Protein AF-A0A7X5XU60-F1 (afdb_monomer)

Foldseek 3Di:
DDVVLVVQLVVLVVLLVQLCCQQVPVVVVCVVVVHDDQPDDPDDDDPDRVSSVVSNVSSVVSNVVSVCRNVCSCVVVVD

InterPro domains:
  IPR045679 Domain of unknown function DUF6199 [PF19701] (11-70)

Sequence (79 aa):
MSASLLAIDLLGIILAILGFLMAFRPATFRRLMRMPPPAARDGEDGPTDPLTYLLRIAGVMILMFGIVLAGMFTLVYGV

Solvent-accessible surface area (backbone atoms only — not comparable to full-atom values): 4378 Å² total; per-residue (Å²): 131,63,71,67,58,58,52,49,31,52,49,12,51,51,36,24,54,52,10,44,39,24,39,78,33,45,71,59,44,31,57,74,69,70,44,80,76,81,79,86,70,89,75,79,101,63,80,68,61,63,67,56,52,49,34,27,53,54,8,49,52,38,21,51,50,11,50,49,48,27,47,49,55,51,63,72,73,67,115

pLDDT: mean 73.4, std 11.32, range [47.81, 90.0]

Mean predicted aligned error: 10.07 Å

Structure (mmCIF, N/CA/C/O backbone):
data_AF-A0A7X5XU60-F1
#
_entry.id   AF-A0A7X5XU60-F1
#
loop_
_atom_site.group_PDB
_atom_site.id
_atom_site.type_symbol
_atom_site.label_atom_id
_atom_site.label_alt_id
_atom_site.label_comp_id
_atom_site.label_asym_id
_atom_site.label_entity_id
_atom_site.label_seq_id
_atom_site.pdbx_PDB_ins_code
_atom_site.Cartn_x
_atom_site.Cartn_y
_atom_site.Cartn_z
_atom_site.occupancy
_atom_site.B_iso_or_equiv
_atom_site.auth_seq_id
_atom_site.auth_comp_id
_atom_site.auth_asym_id
_atom_site.auth_atom_id
_atom_site.pdbx_PDB_model_num
ATOM 1 N N . MET A 1 1 ? 14.059 -1.768 -22.584 1.00 60.19 1 MET A N 1
ATOM 2 C CA . MET A 1 1 ? 13.645 -1.937 -21.173 1.00 60.19 1 MET A CA 1
ATOM 3 C C . MET A 1 1 ? 13.322 -3.407 -20.959 1.00 60.19 1 MET A C 1
ATOM 5 O O . MET A 1 1 ? 12.549 -3.952 -21.738 1.00 60.19 1 MET A O 1
ATOM 9 N N . SER A 1 2 ? 13.990 -4.088 -20.025 1.00 73.75 2 SER A N 1
ATOM 10 C CA . SER A 1 2 ? 13.798 -5.531 -19.830 1.00 73.75 2 SER A CA 1
ATOM 11 C C . SER A 1 2 ? 12.397 -5.814 -19.272 1.00 73.75 2 SER A C 1
ATOM 13 O O . SER A 1 2 ? 11.921 -5.106 -18.387 1.00 73.75 2 SER A O 1
ATOM 15 N N . ALA A 1 3 ? 11.723 -6.847 -19.787 1.00 76.62 3 ALA A N 1
ATOM 16 C CA . ALA A 1 3 ? 10.368 -7.224 -19.364 1.00 76.62 3 ALA A CA 1
ATOM 17 C C . ALA A 1 3 ? 10.258 -7.469 -17.844 1.00 76.62 3 ALA A C 1
ATOM 19 O O . ALA A 1 3 ? 9.208 -7.241 -17.247 1.00 76.62 3 ALA A O 1
ATOM 20 N N . SER A 1 4 ? 11.362 -7.864 -17.206 1.00 76.31 4 SER A N 1
ATOM 21 C CA . SER A 1 4 ? 11.464 -8.061 -15.760 1.00 76.31 4 SER A CA 1
ATOM 22 C C . SER A 1 4 ? 11.251 -6.775 -14.954 1.00 76.31 4 SER A C 1
ATOM 24 O O . SER A 1 4 ? 10.616 -6.828 -13.907 1.00 76.31 4 SER A O 1
ATOM 26 N N . LEU A 1 5 ? 11.727 -5.620 -15.435 1.00 76.44 5 LEU A N 1
ATOM 27 C CA . LEU A 1 5 ? 11.527 -4.332 -14.753 1.00 76.44 5 LEU A CA 1
ATOM 28 C C . LEU A 1 5 ? 10.056 -3.926 -14.770 1.00 76.44 5 LEU A C 1
ATOM 30 O O . LEU A 1 5 ? 9.512 -3.523 -13.750 1.00 76.44 5 LEU A O 1
ATOM 34 N N . LEU A 1 6 ? 9.402 -4.122 -15.914 1.00 77.06 6 LEU A N 1
ATOM 35 C CA . LEU A 1 6 ? 7.976 -3.856 -16.090 1.00 77.06 6 LEU A CA 1
ATOM 36 C C . LEU A 1 6 ? 7.121 -4.746 -15.170 1.00 77.06 6 LEU A C 1
ATOM 38 O O . LEU A 1 6 ? 6.134 -4.286 -14.606 1.00 77.06 6 LEU A O 1
ATOM 42 N N . ALA A 1 7 ? 7.527 -6.003 -14.962 1.00 82.62 7 ALA A N 1
ATOM 43 C CA . ALA A 1 7 ? 6.865 -6.909 -14.023 1.00 82.62 7 ALA A CA 1
ATOM 44 C C . ALA A 1 7 ? 7.050 -6.488 -12.552 1.00 82.62 7 ALA A C 1
ATOM 46 O O . ALA A 1 7 ? 6.103 -6.575 -11.771 1.00 82.62 7 ALA A O 1
ATOM 47 N N . ILE A 1 8 ? 8.244 -6.016 -12.175 1.00 82.56 8 ILE A N 1
ATOM 48 C CA . ILE A 1 8 ? 8.531 -5.510 -10.821 1.00 82.56 8 ILE A CA 1
ATOM 49 C C . ILE A 1 8 ? 7.744 -4.227 -10.546 1.00 82.56 8 ILE A C 1
ATOM 51 O O . ILE A 1 8 ? 7.192 -4.069 -9.460 1.00 82.56 8 ILE A O 1
ATOM 55 N N . ASP A 1 9 ? 7.644 -3.340 -11.532 1.00 78.19 9 ASP A N 1
ATOM 56 C CA . ASP A 1 9 ? 6.900 -2.089 -11.407 1.00 78.19 9 ASP A CA 1
ATOM 57 C C . ASP A 1 9 ? 5.395 -2.360 -11.254 1.00 78.19 9 ASP A C 1
ATOM 59 O O . ASP A 1 9 ? 4.745 -1.853 -10.339 1.00 78.19 9 ASP A O 1
ATOM 63 N N . LEU A 1 10 ? 4.856 -3.291 -12.054 1.00 84.25 10 LEU A N 1
ATOM 64 C CA . LEU A 1 10 ? 3.478 -3.762 -11.915 1.00 84.25 10 LEU A CA 1
ATOM 65 C C . LEU A 1 10 ? 3.220 -4.375 -10.528 1.00 84.25 10 LEU A C 1
ATOM 67 O O . LEU A 1 10 ? 2.189 -4.105 -9.911 1.00 84.25 10 LEU A O 1
ATOM 71 N N . LEU A 1 11 ? 4.165 -5.168 -10.012 1.00 87.56 11 LEU A N 1
ATOM 72 C CA . LEU A 1 11 ? 4.104 -5.725 -8.660 1.00 87.56 11 LEU A CA 1
ATOM 73 C C . LEU A 1 11 ? 4.094 -4.610 -7.599 1.00 87.56 11 LEU A C 1
ATOM 75 O O . LEU A 1 11 ? 3.272 -4.648 -6.684 1.00 87.56 11 LEU A O 1
ATOM 79 N N . GLY A 1 12 ? 4.962 -3.606 -7.734 1.00 84.31 12 GLY A N 1
ATOM 80 C CA . GLY A 1 12 ? 5.024 -2.446 -6.842 1.00 84.31 12 GLY A CA 1
ATOM 81 C C . GLY A 1 12 ? 3.717 -1.651 -6.826 1.00 84.31 12 GLY A C 1
ATOM 82 O O . GLY A 1 12 ? 3.211 -1.321 -5.751 1.00 84.31 12 GLY A O 1
ATOM 83 N N . ILE A 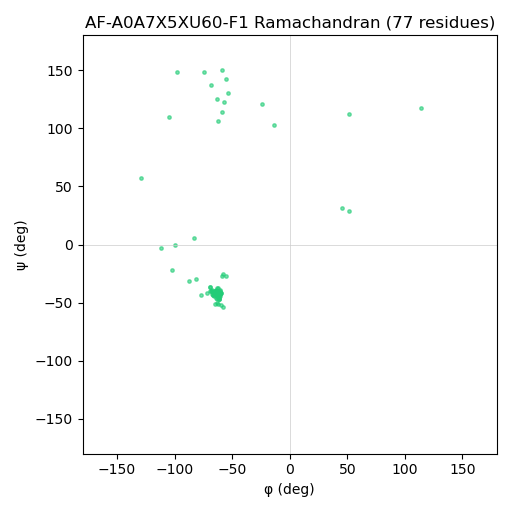1 13 ? 3.109 -1.435 -7.997 1.00 85.19 13 ILE A N 1
ATOM 84 C CA . ILE A 1 13 ? 1.794 -0.790 -8.134 1.00 85.19 13 ILE A CA 1
ATOM 85 C C . ILE A 1 13 ? 0.703 -1.618 -7.441 1.00 85.19 13 ILE A C 1
ATOM 87 O O . ILE A 1 13 ? -0.112 -1.065 -6.701 1.00 85.19 13 ILE A O 1
ATOM 91 N N . ILE A 1 14 ? 0.694 -2.943 -7.623 1.00 88.12 14 ILE A N 1
ATOM 92 C CA . ILE A 1 14 ? -0.264 -3.833 -6.947 1.00 88.12 14 ILE A CA 1
ATOM 93 C C . ILE A 1 14 ? -0.095 -3.751 -5.425 1.00 88.12 14 ILE A C 1
ATOM 95 O O . ILE A 1 14 ? -1.093 -3.625 -4.710 1.00 88.12 14 ILE A O 1
ATOM 99 N N . LEU A 1 15 ? 1.144 -3.768 -4.918 1.00 85.62 15 LEU A N 1
ATOM 100 C CA . LEU A 1 15 ? 1.416 -3.591 -3.490 1.00 85.62 15 LEU A CA 1
ATOM 101 C C . LEU A 1 15 ? 0.931 -2.229 -2.989 1.00 85.62 15 LEU A C 1
ATOM 103 O O . LEU A 1 15 ? 0.309 -2.166 -1.930 1.00 85.62 15 LEU A O 1
ATOM 107 N N . ALA A 1 16 ? 1.151 -1.157 -3.749 1.00 83.75 16 ALA A N 1
ATOM 108 C CA . ALA A 1 16 ? 0.690 0.176 -3.383 1.00 83.75 16 ALA A CA 1
ATOM 109 C C . ALA A 1 16 ? -0.843 0.233 -3.265 1.00 83.75 16 ALA A C 1
ATOM 111 O O . ALA A 1 16 ? -1.378 0.698 -2.258 1.00 83.75 16 ALA A O 1
ATOM 112 N N . ILE A 1 17 ? -1.563 -0.319 -4.244 1.00 85.69 17 ILE A N 1
ATOM 113 C CA . ILE A 1 17 ? -3.031 -0.391 -4.219 1.00 85.69 17 ILE A CA 1
ATOM 114 C C . ILE A 1 17 ? -3.515 -1.228 -3.026 1.00 85.69 17 ILE A C 1
ATOM 116 O O . ILE A 1 17 ? -4.455 -0.835 -2.328 1.00 85.69 17 ILE A O 1
ATOM 120 N N . LEU A 1 18 ? -2.862 -2.360 -2.752 1.00 82.75 18 LEU A N 1
ATOM 121 C CA . LEU A 1 18 ? -3.223 -3.237 -1.641 1.00 82.75 18 LEU A CA 1
ATOM 122 C C . LEU A 1 18 ? -2.975 -2.570 -0.279 1.00 82.75 18 LEU A C 1
ATOM 124 O O . LEU A 1 18 ? -3.846 -2.610 0.593 1.00 82.75 18 LEU A O 1
ATOM 128 N N . GLY A 1 19 ? -1.833 -1.899 -0.116 1.00 82.56 19 GLY A N 1
ATOM 129 C CA . GLY A 1 19 ? -1.500 -1.121 1.076 1.00 82.56 19 GLY A CA 1
ATOM 130 C C . GLY A 1 19 ? -2.475 0.036 1.307 1.00 82.56 19 GLY A C 1
ATOM 131 O O . GLY A 1 19 ? -2.945 0.238 2.427 1.00 82.56 19 GLY A O 1
ATOM 132 N N . PHE A 1 20 ? -2.882 0.731 0.240 1.00 81.44 20 PHE A N 1
ATOM 133 C CA . PHE A 1 20 ? -3.908 1.775 0.299 1.00 81.44 20 PHE A CA 1
ATOM 134 C C . PHE A 1 20 ? -5.266 1.227 0.766 1.00 81.44 20 PHE A C 1
ATOM 136 O O . PHE A 1 20 ? -5.893 1.786 1.669 1.00 81.44 20 PHE A O 1
ATOM 143 N N . LEU A 1 21 ? -5.718 0.105 0.199 1.00 80.00 21 LEU A N 1
ATOM 144 C CA . LEU A 1 21 ? -6.965 -0.550 0.608 1.00 80.00 21 LEU A CA 1
ATOM 145 C C . LEU A 1 21 ? -6.928 -0.972 2.081 1.00 80.00 21 LEU A C 1
ATOM 147 O O . LEU A 1 21 ? -7.912 -0.787 2.794 1.00 80.00 21 LEU A O 1
ATOM 151 N N . MET A 1 22 ? -5.794 -1.486 2.553 1.00 76.75 22 MET A N 1
ATOM 152 C CA . MET A 1 22 ? -5.607 -1.895 3.945 1.00 76.75 22 MET A CA 1
ATOM 153 C C . MET A 1 22 ? -5.583 -0.689 4.904 1.00 76.75 22 MET A C 1
ATOM 155 O O . MET A 1 22 ? -6.215 -0.735 5.960 1.00 76.75 22 MET A O 1
ATOM 159 N N . ALA A 1 23 ? -4.936 0.414 4.509 1.00 76.81 23 ALA A N 1
ATOM 160 C CA . ALA A 1 23 ? -4.783 1.613 5.333 1.00 76.81 23 ALA A CA 1
ATOM 161 C C . ALA A 1 23 ? -6.038 2.499 5.406 1.00 76.81 23 ALA A C 1
ATOM 163 O O . ALA A 1 23 ? -6.412 2.989 6.477 1.00 76.81 23 ALA A O 1
ATOM 164 N N . PHE A 1 24 ? -6.705 2.718 4.273 1.00 75.19 24 PHE A N 1
ATOM 165 C CA . PHE A 1 24 ? -7.833 3.649 4.170 1.00 75.19 24 PHE A CA 1
ATOM 166 C C . PHE A 1 24 ? -9.189 2.945 4.162 1.00 75.19 24 PHE A C 1
ATOM 168 O O . PHE A 1 24 ? -10.195 3.555 4.525 1.00 75.19 24 PHE A O 1
ATOM 175 N N . ARG A 1 25 ? -9.237 1.657 3.795 1.00 73.88 25 ARG A N 1
ATOM 176 C CA . ARG A 1 25 ? -10.466 0.845 3.790 1.00 73.88 25 ARG A CA 1
ATOM 177 C C . ARG A 1 25 ? -10.313 -0.491 4.535 1.00 73.88 25 ARG A C 1
ATOM 179 O O . ARG A 1 25 ? -10.656 -1.547 3.991 1.00 73.88 25 ARG A O 1
ATOM 186 N N . PRO A 1 26 ? -9.928 -0.477 5.825 1.00 67.50 26 PRO A N 1
ATOM 187 C CA . PRO A 1 26 ? -9.732 -1.695 6.613 1.00 67.50 26 PRO A CA 1
ATOM 188 C C . PRO A 1 26 ? -10.993 -2.574 6.708 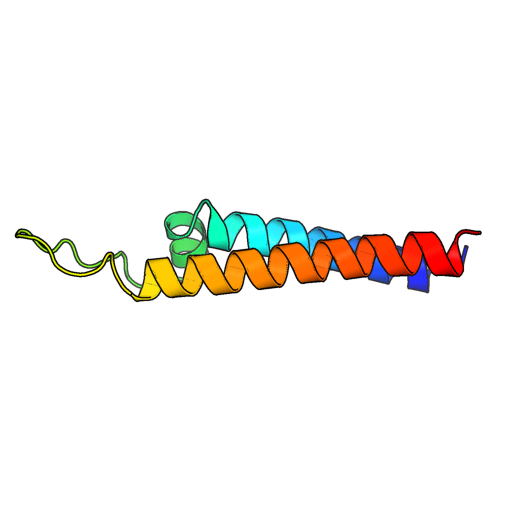1.00 67.50 26 PRO A C 1
ATOM 190 O O . PRO A 1 26 ? -10.888 -3.790 6.831 1.00 67.50 26 PRO A O 1
ATOM 193 N N . ALA A 1 27 ? -12.201 -2.004 6.611 1.00 69.06 27 ALA A N 1
ATOM 194 C CA . ALA A 1 27 ? -13.451 -2.773 6.542 1.00 69.06 27 ALA A CA 1
ATOM 195 C C . ALA A 1 27 ? -13.609 -3.549 5.217 1.00 69.06 27 ALA A C 1
ATOM 197 O O . ALA A 1 27 ? -14.095 -4.678 5.204 1.00 69.06 27 ALA A O 1
ATOM 198 N N . THR A 1 28 ? -13.166 -2.968 4.097 1.00 70.38 28 THR A N 1
ATOM 199 C CA . THR A 1 28 ? -13.182 -3.630 2.783 1.00 70.38 28 THR A CA 1
ATOM 200 C C . THR A 1 28 ? -12.129 -4.735 2.723 1.00 70.38 28 THR A C 1
ATOM 202 O O . THR A 1 28 ? -12.427 -5.834 2.262 1.00 70.38 28 THR A O 1
ATOM 205 N N . PHE A 1 29 ? -10.934 -4.481 3.265 1.00 69.19 29 PHE A N 1
ATOM 206 C CA . PHE A 1 29 ? -9.869 -5.480 3.354 1.00 69.19 29 PHE A C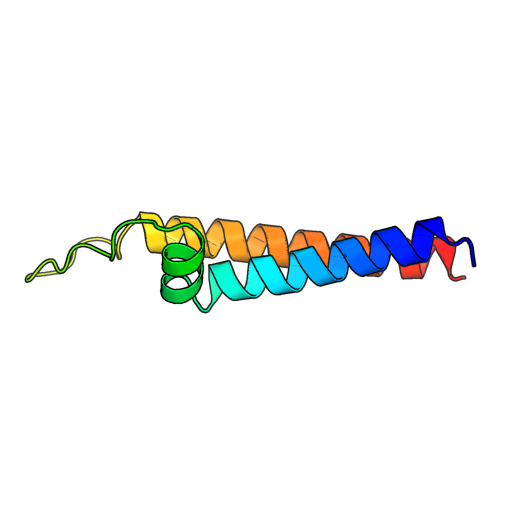A 1
ATOM 207 C C . PHE A 1 29 ? -10.254 -6.662 4.254 1.00 69.19 29 PHE A C 1
ATOM 209 O O . PHE A 1 29 ? -10.091 -7.816 3.864 1.00 69.19 29 PHE A O 1
ATOM 216 N N . ARG A 1 30 ? -10.869 -6.396 5.415 1.00 72.38 30 ARG A N 1
ATOM 217 C CA . ARG A 1 30 ? -11.399 -7.457 6.286 1.00 72.38 30 ARG A CA 1
ATOM 218 C C . ARG A 1 30 ? -12.465 -8.302 5.596 1.00 72.38 30 ARG A C 1
ATOM 220 O O . ARG A 1 30 ? -12.420 -9.522 5.703 1.00 72.38 30 ARG A O 1
ATOM 227 N N . ARG A 1 31 ? -13.366 -7.686 4.822 1.00 72.94 31 ARG A N 1
ATOM 228 C CA . ARG A 1 31 ? -14.370 -8.415 4.028 1.00 72.94 31 ARG A CA 1
ATOM 229 C C . ARG A 1 31 ? -13.730 -9.288 2.944 1.00 72.94 31 ARG A C 1
ATOM 231 O O . ARG A 1 31 ? -14.173 -10.416 2.748 1.00 72.94 31 ARG A O 1
ATOM 238 N N . LEU A 1 32 ? -12.682 -8.796 2.282 1.00 75.56 32 LEU A N 1
ATOM 239 C CA . LEU A 1 32 ? -11.915 -9.561 1.294 1.00 75.56 32 LEU A CA 1
ATOM 240 C C . LEU A 1 32 ? -11.206 -10.769 1.932 1.00 75.56 32 LEU A C 1
ATOM 242 O O . LEU A 1 32 ? -11.216 -11.855 1.362 1.00 75.56 32 LEU A O 1
ATOM 246 N N . MET A 1 33 ? -10.665 -10.605 3.141 1.00 72.88 33 MET A N 1
ATOM 247 C CA . MET A 1 33 ? -10.020 -11.680 3.908 1.00 72.88 33 MET A CA 1
ATOM 248 C C . MET A 1 33 ? -10.992 -12.559 4.712 1.00 72.88 33 MET A C 1
ATOM 250 O O . MET A 1 33 ? -10.542 -13.420 5.464 1.00 72.88 33 MET A O 1
ATOM 254 N N . ARG A 1 34 ? -12.314 -12.361 4.575 1.00 72.56 34 ARG A N 1
ATOM 255 C CA . ARG A 1 34 ? -13.352 -13.031 5.388 1.00 72.56 34 ARG A CA 1
ATOM 256 C C . ARG A 1 34 ? -13.114 -12.919 6.904 1.00 72.56 34 ARG A C 1
ATOM 258 O O . ARG A 1 34 ? -13.521 -13.791 7.665 1.00 72.56 34 ARG A O 1
ATOM 265 N N . MET A 1 35 ? -12.457 -11.850 7.347 1.00 68.12 35 MET A N 1
ATOM 266 C CA . MET A 1 35 ? -12.244 -11.586 8.766 1.00 68.12 35 MET A CA 1
ATOM 267 C C . MET A 1 35 ? -13.545 -11.106 9.426 1.00 68.12 35 MET A C 1
ATOM 269 O O . M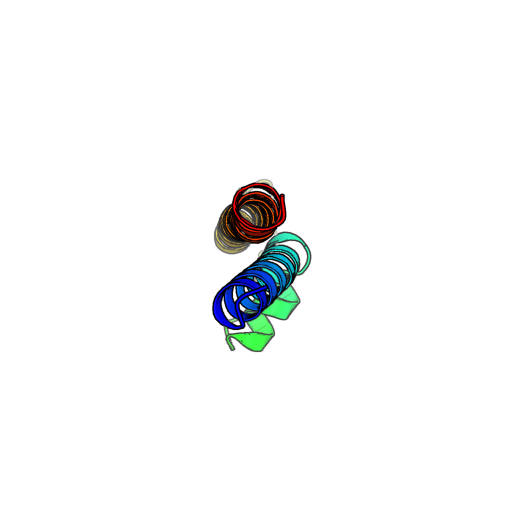ET A 1 35 ? -14.341 -10.424 8.769 1.00 68.12 35 MET A O 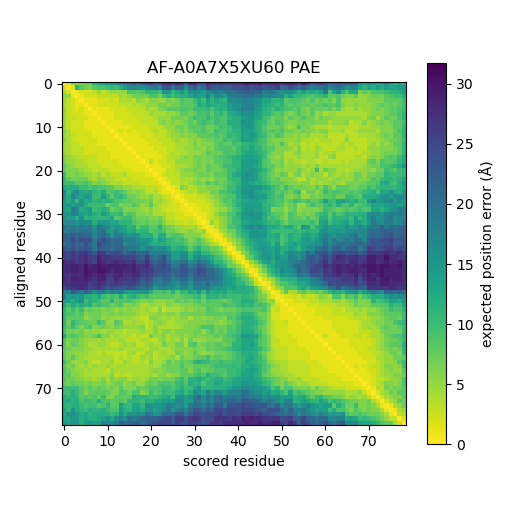1
ATOM 273 N N . PRO A 1 36 ? -13.761 -11.424 10.718 1.00 64.75 36 PRO A N 1
ATOM 274 C CA . PRO A 1 36 ? -14.936 -10.972 11.451 1.00 64.75 36 PRO A CA 1
ATOM 275 C C . PRO A 1 36 ? -15.066 -9.441 11.408 1.00 64.75 36 PRO A C 1
ATOM 277 O O . PRO A 1 36 ? -14.044 -8.740 11.457 1.00 64.75 36 PRO A O 1
ATOM 280 N N . PRO A 1 37 ? -16.294 -8.898 11.310 1.00 63.38 37 PRO A N 1
ATOM 281 C CA . PRO A 1 37 ? -16.507 -7.463 11.434 1.00 63.38 37 PRO A CA 1
ATOM 282 C C . PRO A 1 37 ? -16.005 -6.974 12.804 1.00 63.38 37 PRO A C 1
ATOM 284 O O . PRO A 1 37 ? -16.012 -7.750 13.764 1.00 63.38 37 PRO A O 1
ATOM 287 N N . PRO A 1 38 ? -15.547 -5.711 12.905 1.00 61.03 38 PRO A N 1
ATOM 288 C CA . PRO A 1 38 ? -15.125 -5.152 14.181 1.00 61.03 38 PRO A CA 1
ATOM 289 C C . PRO A 1 38 ? -16.246 -5.329 15.204 1.00 61.03 38 PRO A C 1
ATOM 291 O O . PRO A 1 38 ? -17.405 -5.030 14.913 1.00 61.03 38 PRO A O 1
ATOM 294 N N . ALA A 1 39 ? -15.899 -5.857 16.379 1.00 59.53 39 ALA A N 1
ATOM 295 C CA . ALA A 1 39 ? -16.845 -5.992 17.472 1.00 59.53 39 ALA A CA 1
ATOM 296 C C . ALA A 1 39 ? -17.365 -4.592 17.818 1.00 59.53 39 ALA A C 1
ATOM 298 O O . ALA A 1 39 ? -16.588 -3.738 18.247 1.00 59.53 39 ALA A O 1
ATOM 299 N N . ALA A 1 40 ? -18.657 -4.348 17.591 1.00 51.88 40 ALA A N 1
ATOM 300 C CA . ALA A 1 40 ? -19.318 -3.155 18.091 1.00 51.88 40 ALA A CA 1
ATOM 301 C C . ALA A 1 40 ? -19.249 -3.224 19.620 1.00 51.88 40 ALA A C 1
ATOM 303 O O . ALA A 1 40 ? -19.879 -4.084 20.233 1.00 51.88 40 ALA A O 1
ATOM 304 N N . ARG A 1 41 ? -18.395 -2.400 20.226 1.00 54.94 41 ARG A N 1
ATOM 305 C CA . ARG A 1 41 ? -18.381 -2.205 21.672 1.00 54.94 41 ARG A CA 1
ATOM 306 C C . ARG A 1 41 ? -19.022 -0.857 21.942 1.00 54.94 41 ARG A C 1
ATOM 308 O O . ARG A 1 41 ? -18.457 0.174 21.587 1.00 54.94 41 ARG A O 1
ATOM 315 N N . ASP A 1 42 ? -20.215 -0.908 22.518 1.00 55.88 42 ASP A N 1
ATOM 316 C CA . ASP A 1 42 ? -20.826 0.225 23.196 1.00 55.88 42 ASP A CA 1
ATOM 317 C C . ASP A 1 42 ? -19.934 0.594 24.392 1.00 55.88 42 ASP A C 1
ATOM 319 O O . ASP A 1 42 ? -19.635 -0.267 25.221 1.00 55.88 42 ASP A O 1
ATOM 323 N N . GLY A 1 43 ? -19.498 1.853 24.470 1.00 55.41 43 GLY A N 1
ATOM 324 C CA . GLY A 1 43 ? -18.860 2.418 25.665 1.00 55.41 43 GLY A CA 1
ATOM 325 C C . GLY A 1 43 ? -17.385 2.816 25.522 1.00 55.41 43 GLY A C 1
ATOM 326 O O . GLY A 1 43 ? -16.520 1.975 25.300 1.00 55.41 43 GLY A O 1
ATOM 327 N N . GLU A 1 44 ? -17.162 4.124 25.694 1.00 53.00 44 GLU A N 1
ATOM 328 C CA . GLU A 1 44 ? -16.051 4.786 26.405 1.00 53.00 44 GLU A CA 1
ATOM 329 C C . GLU A 1 44 ? -14.590 4.406 26.068 1.00 53.00 44 GLU A C 1
ATOM 331 O O . GLU A 1 44 ? -14.097 3.333 26.400 1.00 53.00 44 GLU A O 1
ATOM 336 N N . ASP A 1 45 ? -13.875 5.370 25.469 1.00 51.38 45 ASP A N 1
ATOM 337 C CA . ASP A 1 45 ? -12.451 5.703 25.684 1.00 51.38 45 ASP A CA 1
ATOM 338 C C . ASP A 1 45 ? -11.407 4.562 25.745 1.00 51.38 45 ASP A C 1
ATOM 340 O O . ASP A 1 45 ? -10.369 4.672 26.397 1.00 51.38 45 ASP A O 1
ATOM 344 N N . GLY A 1 46 ? -11.628 3.468 25.014 1.00 47.81 46 GLY A N 1
ATOM 345 C CA . GLY A 1 46 ? -10.637 2.417 24.758 1.00 47.81 46 GLY A CA 1
ATOM 346 C C . GLY A 1 46 ? -9.947 2.590 23.397 1.00 47.81 46 GLY A C 1
ATOM 347 O O . GLY A 1 46 ? -10.583 3.067 22.453 1.00 47.81 46 GLY A O 1
ATOM 348 N N . PRO A 1 47 ? -8.663 2.198 23.242 1.00 49.00 47 PRO A N 1
ATOM 349 C CA . PRO A 1 47 ? -7.918 2.411 22.005 1.00 49.00 47 PRO A CA 1
ATOM 350 C C . PRO A 1 47 ? -8.666 1.759 20.841 1.00 49.00 47 PRO A C 1
ATOM 352 O O . PRO A 1 47 ? -8.939 0.558 20.873 1.00 49.00 47 PRO A O 1
ATOM 355 N N . THR A 1 48 ? -9.001 2.578 19.836 1.00 57.50 48 THR A N 1
ATOM 356 C CA . THR A 1 48 ? -9.529 2.191 18.518 1.00 57.50 48 THR A CA 1
ATOM 357 C C . THR A 1 48 ? -9.121 0.771 18.160 1.00 57.50 48 THR A C 1
ATOM 359 O O . THR A 1 48 ? -7.918 0.524 18.100 1.00 57.50 48 THR A O 1
ATOM 362 N N . ASP A 1 49 ? -10.107 -0.110 17.931 1.00 68.75 49 ASP A N 1
ATOM 363 C CA . ASP A 1 49 ? -9.959 -1.524 17.549 1.00 68.75 49 ASP A CA 1
ATOM 364 C C . ASP A 1 49 ? -8.521 -1.860 17.098 1.00 68.75 49 ASP A C 1
ATOM 366 O O . ASP A 1 49 ? -8.132 -1.466 15.989 1.00 68.75 49 ASP A O 1
ATOM 370 N N . PRO A 1 50 ? -7.703 -2.518 17.945 1.0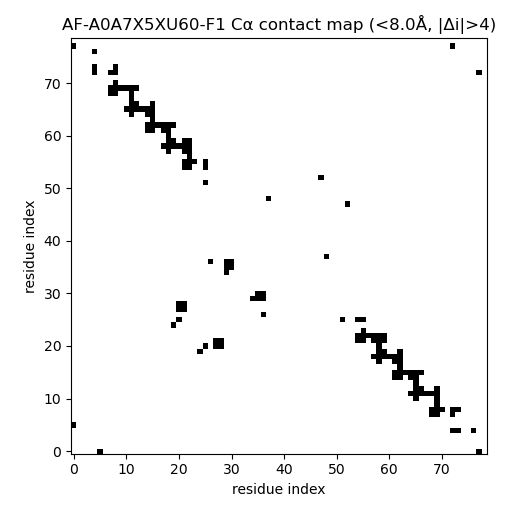0 71.88 50 PRO A N 1
ATOM 371 C CA . PRO A 1 50 ? -6.262 -2.645 17.725 1.00 71.88 50 PRO A CA 1
ATOM 372 C C . PRO A 1 50 ? -5.931 -3.321 16.391 1.00 71.88 50 PRO A C 1
ATOM 374 O O . PRO A 1 50 ? -4.897 -3.036 15.788 1.00 71.88 50 PRO A O 1
ATOM 377 N N . LEU A 1 51 ? -6.846 -4.143 15.869 1.00 72.00 51 LEU A N 1
ATOM 378 C CA . LEU A 1 51 ? -6.731 -4.736 14.543 1.00 72.00 51 LEU A CA 1
ATOM 379 C C . LEU A 1 51 ? -6.833 -3.690 13.423 1.00 72.00 51 LEU A C 1
ATOM 381 O O . LEU A 1 51 ? -6.100 -3.770 12.444 1.00 72.00 51 LEU A O 1
ATOM 385 N N . THR A 1 52 ? -7.710 -2.695 13.558 1.00 74.19 52 THR A N 1
ATOM 386 C CA . THR A 1 52 ? -7.820 -1.572 12.615 1.00 74.19 52 THR A CA 1
ATOM 387 C C . THR A 1 52 ? -6.555 -0.720 12.621 1.00 74.19 52 THR A C 1
ATOM 389 O O . THR A 1 52 ? -6.079 -0.329 11.555 1.00 74.19 52 THR A O 1
ATOM 392 N N . TYR A 1 53 ? -5.993 -0.457 13.803 1.00 75.38 53 TYR A N 1
ATOM 393 C CA . TYR A 1 53 ? -4.740 0.286 13.941 1.00 75.38 53 TYR A CA 1
ATOM 394 C C . TYR A 1 53 ? -3.562 -0.472 13.311 1.00 75.38 53 TYR A C 1
ATOM 396 O O . TYR A 1 53 ? -2.821 0.093 12.505 1.00 75.38 53 TYR A O 1
ATOM 404 N N . LEU A 1 54 ? -3.454 -1.775 13.589 1.00 81.19 54 LEU A N 1
ATOM 405 C CA . LEU A 1 54 ? -2.445 -2.648 12.993 1.00 81.19 54 LEU A CA 1
ATOM 406 C C . LEU A 1 54 ? -2.596 -2.738 11.468 1.00 81.19 54 LEU A C 1
ATOM 408 O O . LEU A 1 54 ? -1.601 -2.634 10.753 1.00 81.19 54 LEU A O 1
ATOM 412 N N . LEU A 1 55 ? -3.830 -2.855 10.959 1.00 80.38 55 LEU A N 1
ATOM 413 C CA . LEU A 1 55 ? -4.104 -2.818 9.520 1.00 80.38 55 LEU A CA 1
ATOM 414 C C . LEU A 1 55 ? -3.671 -1.497 8.893 1.00 80.38 55 LEU A C 1
ATOM 416 O O . LEU A 1 55 ? -3.123 -1.489 7.795 1.00 80.38 55 LEU A O 1
ATOM 420 N N . ARG A 1 56 ? -3.885 -0.382 9.592 1.00 80.50 56 ARG A N 1
ATOM 421 C CA . ARG A 1 56 ? -3.453 0.931 9.120 1.00 80.50 56 ARG A CA 1
ATOM 422 C C . ARG A 1 56 ? -1.945 1.029 8.992 1.00 80.50 56 ARG A C 1
ATOM 424 O O . ARG A 1 56 ? -1.469 1.423 7.933 1.00 80.50 56 ARG A O 1
ATOM 431 N N . ILE A 1 57 ? -1.208 0.645 10.031 1.00 84.19 57 ILE A N 1
ATOM 432 C CA . ILE A 1 57 ? 0.258 0.676 10.012 1.00 84.19 57 ILE A CA 1
ATOM 433 C C . ILE A 1 57 ? 0.794 -0.257 8.929 1.00 84.19 57 ILE A C 1
ATOM 435 O O . ILE A 1 57 ? 1.564 0.181 8.078 1.00 84.19 57 ILE A O 1
ATOM 439 N N . ALA A 1 58 ? 0.345 -1.513 8.907 1.00 83.31 58 ALA A N 1
ATOM 440 C CA . ALA A 1 58 ? 0.779 -2.485 7.909 1.00 83.31 58 ALA A CA 1
ATOM 441 C C . ALA A 1 58 ? 0.441 -2.027 6.481 1.00 83.31 58 ALA A C 1
ATOM 443 O O . ALA A 1 58 ? 1.283 -2.114 5.590 1.00 83.31 58 ALA A O 1
ATOM 444 N N . GLY A 1 59 ? -0.748 -1.458 6.273 1.00 84.12 59 GLY A N 1
ATOM 445 C CA . GLY A 1 59 ? -1.162 -0.903 4.989 1.00 84.12 59 GLY A CA 1
ATOM 446 C C . GLY A 1 59 ? -0.285 0.262 4.535 1.00 84.12 59 GLY A C 1
ATOM 447 O O . GLY A 1 59 ? 0.153 0.279 3.389 1.00 84.12 59 GLY A O 1
ATOM 448 N N . VAL A 1 60 ? 0.034 1.204 5.430 1.00 87.56 60 VAL A N 1
ATOM 449 C CA . VAL A 1 60 ? 0.933 2.333 5.123 1.00 87.56 60 VAL A CA 1
ATOM 450 C C . VAL A 1 60 ? 2.353 1.846 4.825 1.00 87.56 60 VAL A C 1
ATOM 452 O O . VAL A 1 60 ? 2.979 2.340 3.889 1.00 87.56 60 VAL A O 1
ATOM 455 N N . MET A 1 61 ? 2.853 0.853 5.566 1.00 90.00 61 MET A N 1
ATOM 456 C CA . MET A 1 61 ? 4.172 0.265 5.317 1.00 90.00 61 MET A CA 1
ATOM 457 C C . MET A 1 61 ? 4.241 -0.417 3.948 1.00 90.00 61 MET A C 1
ATOM 459 O O . MET A 1 61 ? 5.173 -0.163 3.189 1.00 90.00 61 MET A O 1
ATOM 463 N N . ILE A 1 62 ? 3.241 -1.232 3.603 1.00 87.38 62 ILE A N 1
ATOM 464 C CA . ILE A 1 62 ? 3.157 -1.914 2.303 1.00 87.38 62 ILE A CA 1
ATOM 465 C C . ILE A 1 62 ? 2.993 -0.900 1.164 1.00 87.38 62 ILE A C 1
ATOM 467 O O . ILE A 1 62 ? 3.627 -1.047 0.121 1.00 87.38 62 ILE A O 1
ATOM 471 N N . LEU A 1 63 ? 2.194 0.153 1.375 1.00 86.56 63 LEU A N 1
ATOM 472 C CA . LEU A 1 63 ? 2.020 1.248 0.421 1.00 86.56 63 LEU A CA 1
ATOM 473 C C . LEU A 1 63 ? 3.358 1.922 0.105 1.00 86.56 63 LEU A C 1
ATOM 475 O O . LEU A 1 63 ? 3.734 2.024 -1.060 1.00 86.56 63 LEU A O 1
ATOM 479 N N . MET A 1 64 ? 4.084 2.358 1.139 1.00 88.06 64 MET A N 1
ATOM 480 C CA . MET A 1 64 ? 5.387 3.006 0.975 1.00 88.06 64 MET A CA 1
ATOM 481 C C . MET A 1 64 ? 6.411 2.067 0.346 1.00 88.06 64 MET A C 1
ATOM 483 O O . MET A 1 64 ? 7.134 2.473 -0.557 1.00 88.06 64 MET A O 1
ATOM 487 N N . PHE A 1 65 ? 6.434 0.802 0.762 1.00 87.56 65 PHE A N 1
ATOM 488 C CA . PHE A 1 65 ? 7.321 -0.196 0.178 1.00 87.56 65 PHE A CA 1
ATOM 489 C C . PHE A 1 65 ? 7.052 -0.405 -1.320 1.00 87.56 65 PHE A C 1
ATOM 491 O O . PHE A 1 65 ? 7.994 -0.411 -2.107 1.00 87.56 65 PHE A O 1
ATOM 498 N N . GLY A 1 66 ? 5.782 -0.504 -1.729 1.00 82.44 66 GLY A N 1
ATOM 499 C CA . GLY A 1 66 ? 5.392 -0.628 -3.136 1.00 82.44 66 GLY A CA 1
ATOM 500 C C . GLY A 1 66 ? 5.777 0.593 -3.974 1.00 82.44 66 GLY A C 1
ATOM 501 O O . GLY A 1 66 ? 6.328 0.436 -5.062 1.00 82.44 66 GLY A O 1
ATOM 502 N N . ILE A 1 67 ? 5.563 1.804 -3.444 1.00 83.12 67 ILE A N 1
ATOM 503 C CA . ILE A 1 67 ? 5.960 3.061 -4.102 1.00 83.12 67 ILE A CA 1
ATOM 504 C C . ILE A 1 67 ? 7.481 3.141 -4.262 1.00 83.12 67 ILE A C 1
ATOM 506 O O . ILE A 1 67 ? 7.963 3.511 -5.328 1.00 83.12 67 ILE A O 1
ATOM 510 N N . VAL A 1 68 ? 8.244 2.784 -3.225 1.00 86.44 68 VAL A N 1
ATOM 511 C CA . VAL A 1 68 ? 9.713 2.789 -3.273 1.00 86.44 68 VAL A CA 1
ATOM 512 C C . VAL A 1 68 ? 10.233 1.740 -4.252 1.00 86.44 68 VAL A C 1
ATOM 514 O O . VAL A 1 68 ? 11.148 2.040 -5.008 1.00 86.44 68 VAL A O 1
ATOM 517 N N . LEU A 1 69 ? 9.643 0.543 -4.293 1.00 82.25 69 LEU A N 1
ATOM 518 C CA . LEU A 1 69 ? 9.996 -0.495 -5.267 1.00 82.25 69 LEU A CA 1
ATOM 519 C C . LEU A 1 69 ? 9.774 -0.025 -6.706 1.00 82.25 69 LEU A C 1
ATOM 521 O O . LEU A 1 69 ? 10.694 -0.100 -7.518 1.00 82.25 69 LEU A O 1
ATOM 525 N N . ALA A 1 70 ? 8.580 0.490 -6.997 1.00 76.25 70 ALA A N 1
ATOM 526 C CA . ALA A 1 70 ? 8.231 1.010 -8.315 1.00 76.25 70 ALA A CA 1
ATOM 527 C C . ALA A 1 70 ? 9.139 2.191 -8.711 1.00 76.25 70 ALA A C 1
ATOM 529 O O . ALA A 1 70 ? 9.743 2.223 -9.784 1.00 76.25 70 ALA A O 1
ATOM 530 N N . GLY A 1 71 ? 9.327 3.135 -7.783 1.00 75.75 71 GLY A N 1
ATOM 531 C CA . GLY A 1 71 ? 10.159 4.316 -7.981 1.00 75.75 71 GLY A CA 1
ATOM 532 C C . GLY A 1 71 ? 11.637 3.985 -8.179 1.00 75.75 71 GLY A C 1
ATOM 533 O O . GLY A 1 71 ? 12.232 4.436 -9.150 1.00 75.75 71 GLY A O 1
ATOM 534 N N . MET A 1 72 ? 12.245 3.183 -7.302 1.00 75.56 72 MET A N 1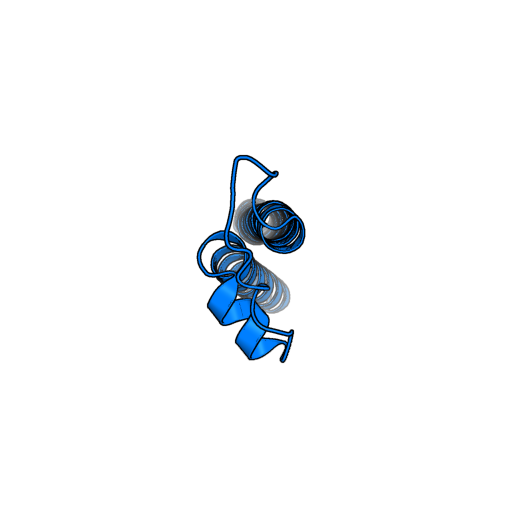
ATOM 535 C CA . MET A 1 72 ? 13.675 2.872 -7.379 1.00 75.56 72 MET A CA 1
ATOM 536 C C . MET A 1 72 ? 14.022 2.062 -8.623 1.00 75.56 72 MET A C 1
ATOM 538 O O . MET A 1 72 ? 15.000 2.389 -9.284 1.00 75.56 72 MET A O 1
ATOM 542 N N . PHE A 1 73 ? 13.248 1.032 -8.977 1.00 66.56 73 PHE A N 1
ATOM 543 C CA . PHE A 1 73 ? 13.583 0.222 -10.151 1.00 66.56 73 PHE A CA 1
ATOM 544 C C . PHE A 1 73 ? 13.394 0.997 -11.458 1.00 66.56 73 PHE A C 1
ATOM 546 O O . PHE A 1 73 ? 14.23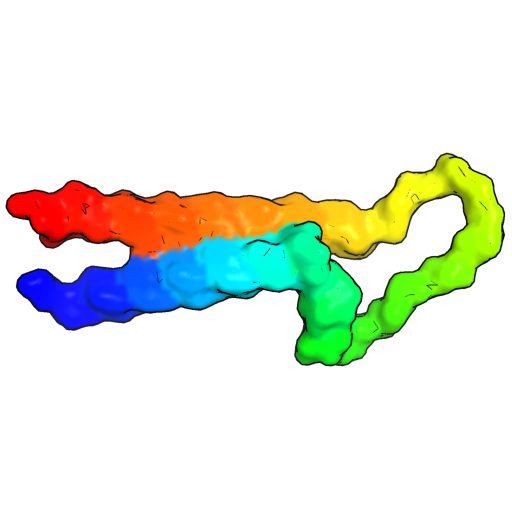0 0.880 -12.353 1.00 66.56 73 PHE A O 1
ATOM 553 N N . THR A 1 74 ? 12.370 1.848 -11.541 1.00 67.88 74 THR A N 1
ATOM 554 C CA . THR A 1 74 ? 12.161 2.727 -12.698 1.00 67.88 74 THR A CA 1
ATOM 555 C C . THR A 1 74 ? 13.252 3.796 -12.812 1.00 67.88 74 THR A C 1
ATOM 557 O O . THR A 1 74 ? 13.734 4.056 -13.911 1.00 67.88 74 THR A O 1
ATOM 560 N N . LEU A 1 75 ? 13.703 4.379 -11.696 1.00 62.88 75 LEU A N 1
ATOM 561 C CA . LEU A 1 75 ? 14.697 5.461 -11.700 1.00 62.88 75 LEU A CA 1
ATOM 562 C C . LEU A 1 75 ? 16.148 4.963 -11.835 1.00 62.88 75 LEU A C 1
ATOM 564 O O . LEU A 1 75 ? 16.980 5.671 -12.389 1.00 62.88 75 LEU A O 1
ATOM 568 N N . VAL A 1 76 ? 16.458 3.758 -11.341 1.00 60.38 76 VAL A N 1
ATOM 569 C CA . VAL A 1 76 ? 17.816 3.173 -11.365 1.00 60.38 76 VAL A CA 1
ATOM 570 C C . VAL A 1 76 ? 18.100 2.401 -12.657 1.00 60.38 76 VAL A C 1
ATOM 572 O O . VAL A 1 76 ? 19.246 2.370 -13.093 1.00 60.38 76 VAL A O 1
ATOM 575 N N . TYR A 1 77 ? 17.090 1.784 -13.279 1.00 58.12 77 TYR A N 1
ATOM 576 C CA . TYR A 1 77 ? 17.268 0.989 -14.506 1.00 58.12 77 TYR A CA 1
ATOM 577 C C . TYR A 1 77 ? 16.631 1.609 -15.764 1.00 58.12 77 TYR A C 1
ATOM 579 O O . TYR A 1 77 ? 16.727 1.024 -16.845 1.00 58.12 77 TYR A O 1
ATOM 587 N N . GLY A 1 78 ? 15.934 2.742 -15.629 1.00 54.66 78 GLY A N 1
ATOM 588 C CA . GLY A 1 78 ? 15.281 3.466 -16.727 1.00 54.66 78 GLY A CA 1
ATOM 589 C C . GLY A 1 78 ? 16.050 4.682 -17.263 1.00 54.66 78 GLY A C 1
ATOM 590 O O . GLY A 1 78 ? 15.552 5.317 -18.191 1.00 54.66 78 GLY A O 1
ATOM 591 N N . VAL A 1 79 ? 17.224 4.993 -16.700 1.00 49.41 79 VAL A N 1
ATOM 592 C CA . VAL A 1 79 ? 18.192 6.003 -17.183 1.00 49.41 79 VAL A CA 1
ATOM 593 C C . VAL A 1 79 ? 19.340 5.289 -17.884 1.00 49.41 79 VAL A C 1
ATOM 595 O O . VAL A 1 79 ? 19.722 5.747 -18.983 1.00 49.41 79 VAL A O 1
#

Organism: NCBI:txid1129133

Nearest PDB struc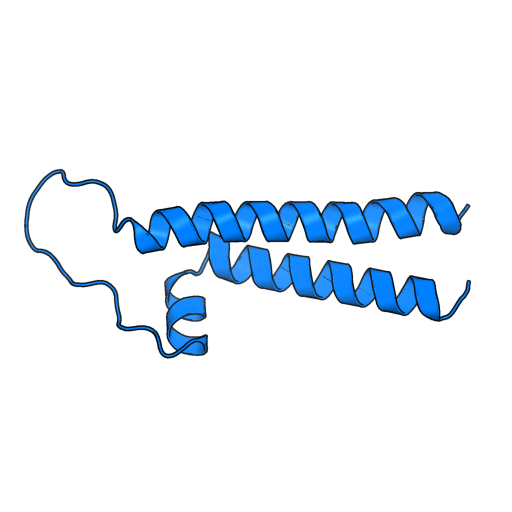tures (foldseek):
  7psl-assembly1_A  TM=5.779E-01  e=9.554E+00  Saccharomyces cerevisiae S288C

Secondary structure (DSSP, 8-state):
--HHHHHHHHHHHHHHHHHHHHHH-HHHHHHHTTPPPP----SS---S-HHHHHHHHHHHHHHHHHHHHHHHHHHHH--

Radius of gyration: 16.63 Å; Cα contacts (8 Å, |Δi|>4): 80; chains: 1; bounding box: 39×19×48 Å